Protein AF-A0A8J2XVP2-F1 (afdb_monomer)

pLDDT: mean 89.0, std 9.36, range [45.59, 96.81]

Sequence (146 aa):
MGDAGLLVTFLFILAAYCTGFILCIFGNYLLNLKEWLWPVPKPKNSSAGNSQKYIVVREKSKENFRYVEQWNVLKNFSSSLALALICIDVQCLVSIKSFTIFHFIGGIALSMVVLFKASTYHRWAIIDLDNAYTNYTKSEENETGG

Radius of gyration: 20.83 Å; Cα contacts (8 Å, |Δi|>4): 113; chains: 1; bounding box: 50×19×72 Å

Secondary structure (DSSP, 8-state):
--HHHHHHHHHHHHHHHHHHHHHHHHHHHHHHHHHHHSPPPPP----S-HHHHHHHHHHH-HHHHHHHHHHHHHHHHHHHHHHHHHHHHHHHHHH-TT--HHHHHHHHHHHHHHHHHHHHHHHHHHHHHHHHHHHHHHHHHHHH--

Nearest PDB structures (foldseek):
  7o40-assembly1_F  TM=5.677E-01  e=5.000E+00  Synechocystis sp. PCC 6803 substr. Kazusa
  6zvt-assembly1_A  TM=4.404E-01  e=5.570E+00  Nostoc punctiforme
  6zw5-assembly1_A  TM=4.002E-01  e=5.570E+00  No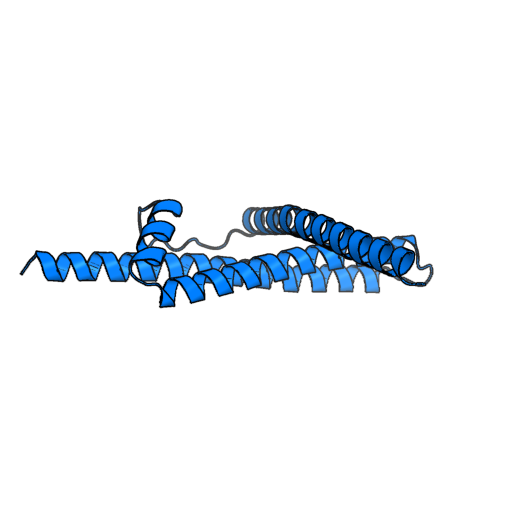stoc punctiforme
  7ajf-assembly1_a  TM=3.703E-01  e=4.489E+00  Bos taurus
  8akz-assembly1_0  TM=3.839E-01  e=7.698E+00  Synechocystis sp. PCC 6803

Solvent-accessible surface area (backbone atoms only — not comparable to full-atom values): 7735 Å² total; per-residue (Å²): 129,68,67,69,53,52,51,52,52,51,52,50,54,52,52,52,50,54,50,51,52,52,34,40,56,54,11,49,51,52,47,51,51,48,42,69,77,56,68,69,90,74,86,89,81,70,93,69,55,70,70,58,38,51,55,52,24,50,75,75,35,52,69,61,36,49,54,29,50,51,24,49,50,50,18,47,51,28,17,21,49,20,45,50,42,46,53,49,38,53,50,39,59,76,70,35,91,83,53,46,72,69,55,46,53,50,39,52,52,51,22,48,53,35,36,53,50,14,53,52,28,46,48,50,23,52,49,51,41,48,49,51,34,53,54,50,55,55,50,51,54,60,70,75,73,112

Organism: NCBI:txid1792502

Structure (mmCIF, N/CA/C/O backbone):
data_AF-A0A8J2XVP2-F1
#
_entry.id   AF-A0A8J2XVP2-F1
#
loop_
_atom_site.group_PDB
_atom_site.id
_atom_site.type_symbol
_atom_site.label_atom_id
_atom_site.label_alt_id
_atom_site.label_comp_id
_atom_site.label_asym_id
_atom_site.label_entity_id
_atom_site.label_seq_id
_atom_site.pdbx_PDB_ins_code
_atom_site.Cartn_x
_atom_site.Cartn_y
_atom_site.Cartn_z
_atom_site.occupancy
_atom_site.B_iso_or_equiv
_atom_site.auth_seq_id
_atom_site.auth_comp_id
_atom_site.auth_asym_id
_atom_site.auth_atom_id
_atom_site.pdbx_PDB_model_num
ATOM 1 N N . MET A 1 1 ? -16.793 3.183 -37.682 1.00 55.03 1 MET A N 1
ATOM 2 C CA . MET A 1 1 ? -15.922 3.622 -36.564 1.00 55.03 1 MET A CA 1
ATOM 3 C C . MET A 1 1 ? -16.544 3.413 -35.168 1.00 55.03 1 MET A C 1
ATOM 5 O O . MET A 1 1 ? -15.895 3.791 -34.206 1.00 55.03 1 MET A O 1
ATOM 9 N N . GLY A 1 2 ? -17.727 2.786 -35.015 1.00 61.09 2 GLY A N 1
ATOM 10 C CA . GLY A 1 2 ? -18.386 2.602 -33.703 1.00 61.09 2 GLY A CA 1
ATOM 11 C C . GLY A 1 2 ? -17.935 1.373 -32.896 1.00 61.09 2 GLY A C 1
ATOM 12 O O . GLY A 1 2 ? -17.631 1.501 -31.716 1.00 61.09 2 GLY A O 1
ATOM 13 N N . ASP A 1 3 ? -17.800 0.205 -33.532 1.00 71.62 3 ASP A N 1
ATOM 14 C CA . ASP A 1 3 ? -17.641 -1.059 -32.783 1.00 71.62 3 ASP A CA 1
ATOM 15 C C . ASP A 1 3 ? -16.193 -1.353 -32.366 1.00 71.62 3 ASP A C 1
ATOM 17 O O . ASP A 1 3 ? -15.932 -1.834 -31.264 1.00 71.62 3 ASP A O 1
ATOM 21 N N . ALA A 1 4 ? -15.224 -0.997 -33.216 1.00 77.69 4 ALA A N 1
ATOM 22 C CA . ALA A 1 4 ? -13.804 -1.176 -32.911 1.00 77.69 4 ALA A CA 1
ATOM 23 C C . ALA A 1 4 ? -13.334 -0.263 -31.763 1.00 77.69 4 ALA A C 1
ATOM 25 O O . ALA A 1 4 ? -12.514 -0.674 -30.947 1.00 77.69 4 ALA A O 1
ATOM 26 N N . GLY A 1 5 ? -13.876 0.958 -31.668 1.00 84.25 5 GLY A N 1
ATOM 27 C CA . GLY A 1 5 ? -13.561 1.885 -30.577 1.00 84.25 5 GLY A CA 1
ATOM 28 C C . GLY A 1 5 ? -14.073 1.377 -29.229 1.00 84.25 5 GLY A C 1
ATOM 29 O O . GLY A 1 5 ? -13.328 1.373 -28.252 1.00 84.25 5 GLY A O 1
ATOM 30 N N . LEU A 1 6 ? -15.308 0.867 -29.199 1.00 89.81 6 LEU A N 1
ATOM 31 C CA . LEU A 1 6 ? -15.918 0.313 -27.990 1.00 89.81 6 LEU A CA 1
ATOM 32 C C . LEU A 1 6 ? -15.169 -0.930 -27.483 1.00 89.81 6 LEU A C 1
ATOM 34 O O . LEU A 1 6 ? -14.914 -1.046 -26.283 1.00 89.81 6 LEU A O 1
ATOM 38 N N . LEU A 1 7 ? -14.755 -1.820 -28.392 1.00 92.88 7 LEU A N 1
ATOM 39 C CA . LEU A 1 7 ? -13.950 -2.993 -28.045 1.00 92.88 7 LEU A CA 1
ATOM 40 C C . LEU A 1 7 ? -12.602 -2.595 -27.425 1.00 92.88 7 LEU A C 1
ATOM 42 O O . LEU A 1 7 ? -12.215 -3.149 -26.399 1.00 92.88 7 LEU A O 1
ATOM 46 N N . VAL A 1 8 ? -11.903 -1.615 -28.007 1.00 94.19 8 VAL A N 1
ATOM 47 C CA . VAL A 1 8 ? -10.616 -1.134 -27.478 1.00 94.19 8 VAL A CA 1
ATOM 48 C C . VAL A 1 8 ? -10.784 -0.511 -26.091 1.00 94.19 8 VAL A C 1
ATOM 50 O O . VAL A 1 8 ? -10.006 -0.824 -25.191 1.00 94.19 8 VAL A O 1
ATOM 53 N N . THR A 1 9 ? -11.814 0.315 -25.877 1.00 93.62 9 THR A N 1
ATOM 54 C CA . THR A 1 9 ? -12.105 0.886 -24.553 1.00 93.62 9 THR A CA 1
ATOM 55 C C . THR A 1 9 ? -12.399 -0.202 -23.524 1.00 93.62 9 THR A C 1
ATOM 57 O O . THR A 1 9 ? -11.870 -0.152 -22.414 1.00 93.62 9 THR A O 1
ATOM 60 N N . PHE A 1 10 ? -13.193 -1.210 -23.887 1.00 95.06 10 PHE A N 1
ATOM 61 C CA . PHE A 1 10 ? -13.499 -2.324 -22.994 1.00 95.06 10 PHE A CA 1
ATOM 62 C C . PHE A 1 10 ? -12.243 -3.124 -22.620 1.00 95.06 10 PHE A C 1
ATOM 64 O O . PHE A 1 10 ? -12.005 -3.377 -21.438 1.00 95.06 10 PHE A O 1
ATOM 71 N N . LEU A 1 11 ? -11.403 -3.464 -23.604 1.00 95.38 11 LEU A N 1
ATOM 72 C CA . LEU A 1 11 ? -10.138 -4.163 -23.368 1.00 95.38 11 LEU A CA 1
ATOM 73 C C . LEU A 1 11 ? -9.187 -3.343 -22.490 1.00 95.38 11 LEU A C 1
ATOM 75 O O . LEU A 1 11 ? -8.541 -3.901 -21.605 1.00 95.38 11 LEU A O 1
ATOM 79 N N . PHE A 1 12 ? -9.137 -2.024 -22.686 1.00 94.75 12 PHE A N 1
ATOM 80 C CA . PHE A 1 12 ? -8.348 -1.129 -21.847 1.00 94.75 12 PHE A CA 1
ATOM 81 C C . PHE A 1 12 ? -8.841 -1.119 -20.393 1.00 94.75 12 PHE A C 1
ATOM 83 O O . PHE A 1 12 ? -8.032 -1.262 -19.478 1.00 94.75 12 PHE A O 1
ATOM 90 N N . ILE A 1 13 ? -10.156 -1.006 -20.168 1.00 95.25 13 ILE A N 1
ATOM 91 C CA . ILE A 1 13 ? -10.747 -1.047 -18.820 1.00 95.25 13 ILE A CA 1
ATOM 92 C C . ILE A 1 13 ? -10.444 -2.387 -18.143 1.00 95.25 13 ILE A C 1
ATOM 94 O O . ILE A 1 13 ? -10.031 -2.406 -16.983 1.00 95.25 13 ILE A O 1
ATOM 98 N N . LEU A 1 14 ? -10.603 -3.499 -18.867 1.00 95.81 14 LEU A N 1
ATOM 99 C CA . LEU A 1 14 ? -10.315 -4.834 -18.348 1.00 95.81 14 LEU A CA 1
ATOM 100 C C . LEU A 1 14 ? -8.836 -4.976 -17.966 1.00 95.81 14 LEU A C 1
ATOM 102 O O . LEU A 1 14 ? -8.523 -5.412 -16.858 1.00 95.81 14 LEU A O 1
ATOM 106 N N . ALA A 1 15 ? -7.926 -4.552 -18.845 1.00 94.88 15 ALA A N 1
ATOM 107 C CA . ALA A 1 15 ? -6.492 -4.584 -18.582 1.00 94.88 15 ALA A CA 1
ATOM 108 C C . ALA A 1 15 ? -6.110 -3.704 -17.380 1.00 94.88 15 ALA A C 1
ATOM 110 O O . ALA A 1 15 ? -5.345 -4.143 -16.517 1.00 94.88 15 ALA A O 1
ATOM 111 N N . ALA A 1 16 ? -6.671 -2.495 -17.279 1.00 93.19 16 ALA A N 1
ATOM 112 C CA . ALA A 1 16 ? -6.444 -1.593 -16.153 1.00 93.19 16 ALA A CA 1
ATOM 113 C C . ALA A 1 16 ? -6.958 -2.190 -14.833 1.00 93.19 16 ALA A C 1
ATOM 115 O O . ALA A 1 16 ? -6.262 -2.123 -13.820 1.00 93.19 16 ALA A O 1
ATOM 116 N N . TYR A 1 17 ? -8.129 -2.833 -14.851 1.00 93.25 17 TYR A N 1
ATOM 117 C CA . TYR A 1 17 ? -8.692 -3.509 -13.684 1.00 93.25 17 TYR A CA 1
ATOM 118 C C . TYR A 1 17 ? -7.811 -4.676 -13.219 1.00 93.25 17 TYR A C 1
ATOM 120 O O . TYR A 1 17 ? -7.432 -4.732 -12.048 1.00 93.25 17 TYR A O 1
ATOM 128 N N . CYS A 1 18 ? -7.419 -5.571 -14.133 1.00 95.75 18 CYS A N 1
ATOM 129 C CA . CYS A 1 18 ? -6.529 -6.690 -13.820 1.00 95.75 18 CYS A CA 1
ATOM 130 C C . CYS A 1 18 ? -5.175 -6.203 -13.287 1.00 95.75 18 CYS A C 1
ATOM 132 O O . CYS A 1 18 ? -4.681 -6.722 -12.287 1.00 95.75 18 CYS A O 1
ATOM 134 N N . THR A 1 19 ? -4.605 -5.170 -13.911 1.00 93.12 19 THR A N 1
ATOM 135 C CA . THR A 1 19 ? -3.336 -4.574 -13.473 1.00 93.12 19 THR A CA 1
ATOM 136 C C . THR A 1 19 ? -3.467 -3.973 -12.075 1.00 93.12 19 THR A C 1
ATOM 138 O O . THR A 1 19 ? -2.639 -4.251 -11.211 1.00 93.12 19 THR A O 1
ATOM 141 N N . GLY A 1 20 ? -4.532 -3.210 -11.813 1.00 91.88 20 GLY A N 1
ATOM 142 C CA . GLY A 1 20 ? -4.801 -2.640 -10.493 1.00 91.88 20 GLY A CA 1
ATOM 143 C C . GLY A 1 20 ? -4.989 -3.707 -9.412 1.00 91.88 20 GLY A C 1
ATOM 144 O O . GLY A 1 20 ? -4.463 -3.566 -8.310 1.00 91.88 20 GLY A O 1
ATOM 145 N N . PHE A 1 21 ? -5.674 -4.807 -9.732 1.00 93.25 21 PHE A N 1
ATOM 146 C CA . PHE A 1 21 ? -5.851 -5.934 -8.815 1.00 93.25 21 PHE A CA 1
ATOM 147 C C . PHE A 1 21 ? -4.515 -6.600 -8.454 1.00 93.25 21 PHE A C 1
ATOM 149 O O . PHE A 1 21 ? -4.222 -6.807 -7.275 1.00 93.25 21 PHE A O 1
ATOM 156 N N . ILE A 1 22 ? -3.675 -6.866 -9.458 1.00 94.94 22 ILE A N 1
ATOM 157 C CA . ILE A 1 22 ? -2.328 -7.420 -9.274 1.00 94.94 22 ILE A CA 1
ATOM 158 C C . ILE A 1 22 ? -1.480 -6.476 -8.412 1.00 94.94 22 ILE A C 1
ATOM 160 O O . ILE A 1 22 ? -0.898 -6.909 -7.415 1.00 94.94 22 ILE A O 1
ATOM 164 N N . LEU A 1 23 ? -1.462 -5.181 -8.744 1.00 94.00 23 LEU A N 1
ATOM 165 C CA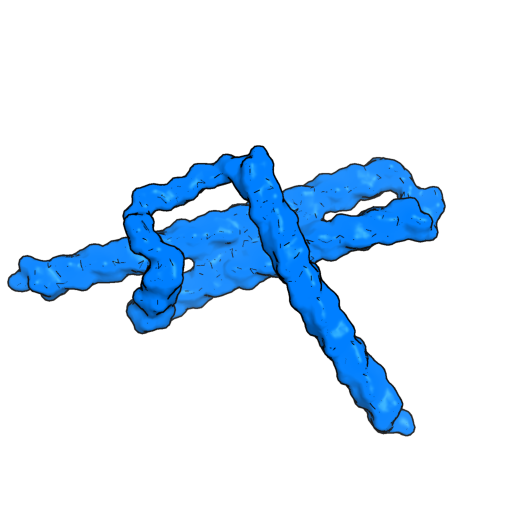 . LEU A 1 23 ? -0.727 -4.172 -7.978 1.00 94.00 23 LEU A CA 1
ATOM 166 C C . LEU A 1 23 ? -1.199 -4.097 -6.523 1.00 94.00 23 LEU A C 1
ATOM 168 O O . LEU A 1 23 ? -0.373 -3.962 -5.626 1.00 94.00 23 LEU A O 1
ATOM 172 N N . CYS A 1 24 ? -2.501 -4.239 -6.274 1.00 94.12 24 CYS A N 1
ATOM 173 C CA . CYS A 1 24 ? -3.052 -4.241 -4.924 1.00 94.12 24 CYS A CA 1
ATOM 174 C C . CYS A 1 24 ? -2.570 -5.449 -4.105 1.00 94.12 24 CYS A C 1
ATOM 176 O O . CYS A 1 24 ? -2.161 -5.289 -2.952 1.00 94.12 24 CYS A O 1
ATOM 178 N N . ILE A 1 25 ? -2.563 -6.653 -4.690 1.00 94.81 25 ILE A N 1
ATOM 179 C CA . ILE A 1 25 ? -2.069 -7.866 -4.018 1.00 94.81 25 ILE A CA 1
ATOM 180 C C . ILE A 1 25 ? -0.585 -7.717 -3.675 1.00 94.81 25 ILE A C 1
ATOM 182 O O . ILE A 1 25 ? -0.199 -7.823 -2.508 1.00 94.81 25 ILE A O 1
ATOM 186 N N . PHE A 1 26 ? 0.252 -7.435 -4.674 1.00 96.38 26 PHE A N 1
ATOM 187 C CA . PHE A 1 26 ? 1.698 -7.332 -4.480 1.00 96.38 26 PHE A CA 1
ATOM 188 C C . PHE A 1 26 ? 2.090 -6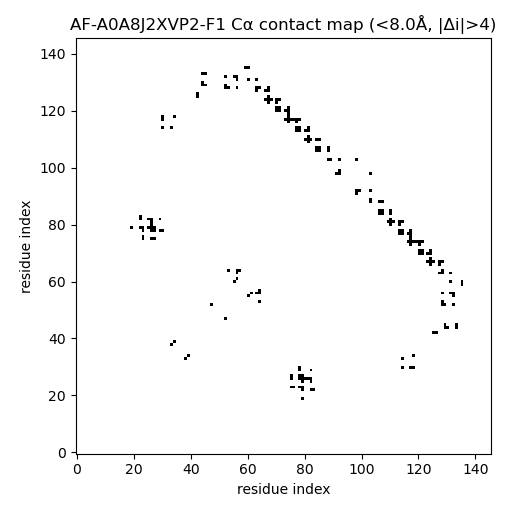.118 -3.628 1.00 96.38 26 PHE A C 1
ATOM 190 O O . PHE A 1 26 ? 3.019 -6.209 -2.828 1.00 96.38 26 PHE A O 1
ATOM 197 N N . GLY A 1 27 ? 1.352 -5.010 -3.722 1.00 95.06 27 GLY A N 1
ATOM 198 C CA . GLY A 1 27 ? 1.533 -3.840 -2.867 1.00 95.06 27 GLY A CA 1
ATOM 199 C C . GLY A 1 27 ? 1.279 -4.168 -1.394 1.00 95.06 27 GLY A C 1
ATOM 200 O O . GLY A 1 27 ? 2.066 -3.781 -0.530 1.00 95.06 27 GLY A O 1
ATOM 201 N N . ASN A 1 28 ? 0.237 -4.948 -1.091 1.00 93.69 28 ASN A N 1
ATOM 202 C CA . ASN A 1 28 ? -0.008 -5.425 0.272 1.00 93.69 28 ASN A CA 1
ATOM 203 C C . ASN A 1 28 ? 1.073 -6.411 0.750 1.00 93.69 28 ASN A C 1
ATOM 205 O O . ASN A 1 28 ? 1.481 -6.335 1.907 1.00 93.69 28 ASN A O 1
ATOM 209 N N . TYR A 1 29 ? 1.590 -7.289 -0.118 1.00 95.62 29 TYR A N 1
ATOM 210 C CA . TYR A 1 29 ? 2.748 -8.126 0.228 1.00 95.62 29 TYR A CA 1
ATOM 211 C C . TYR A 1 29 ? 3.986 -7.289 0.558 1.00 95.62 29 TYR A C 1
ATOM 213 O O . TYR A 1 29 ? 4.654 -7.559 1.555 1.00 95.62 29 TYR A O 1
ATOM 221 N N . LEU A 1 30 ? 4.265 -6.251 -0.233 1.00 94.19 30 LEU A N 1
ATOM 222 C CA . LEU A 1 30 ? 5.375 -5.332 0.007 1.00 94.19 30 LEU A CA 1
ATOM 223 C C . LEU A 1 30 ? 5.206 -4.576 1.335 1.00 94.19 30 LEU A C 1
ATOM 225 O O . LEU A 1 30 ? 6.165 -4.424 2.091 1.00 94.19 30 LEU A O 1
ATOM 229 N N . LEU A 1 31 ? 3.981 -4.153 1.654 1.00 94.25 31 LEU A N 1
ATOM 230 C CA . LEU A 1 31 ? 3.661 -3.539 2.941 1.00 94.25 31 LEU A CA 1
ATOM 231 C C . LEU A 1 31 ? 3.889 -4.514 4.105 1.00 94.25 31 LEU A C 1
ATOM 233 O O . LEU A 1 31 ? 4.551 -4.151 5.074 1.00 94.25 31 LEU A O 1
ATOM 237 N N . ASN A 1 32 ? 3.415 -5.756 3.988 1.00 92.50 32 ASN A N 1
ATOM 238 C CA . ASN A 1 32 ? 3.636 -6.794 4.998 1.00 92.50 32 ASN A CA 1
ATOM 239 C C . ASN A 1 32 ? 5.130 -7.085 5.191 1.00 92.50 32 ASN A C 1
ATOM 241 O O . ASN A 1 32 ? 5.586 -7.226 6.323 1.00 92.50 32 ASN A O 1
ATOM 245 N N . LEU A 1 33 ? 5.906 -7.125 4.103 1.00 93.06 33 LEU A N 1
ATOM 246 C CA . LEU A 1 33 ? 7.358 -7.282 4.164 1.00 93.06 33 LEU A CA 1
ATOM 247 C C . LEU A 1 33 ? 8.007 -6.114 4.916 1.00 93.06 33 LEU A C 1
ATOM 249 O O . LEU A 1 33 ?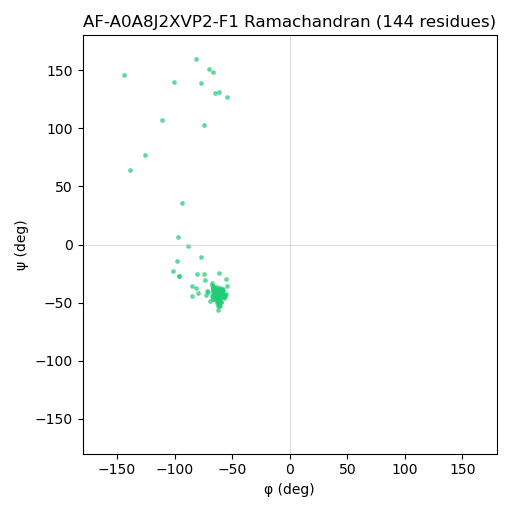 8.839 -6.333 5.795 1.00 93.06 33 LEU A O 1
ATOM 253 N N . LYS A 1 34 ? 7.589 -4.876 4.628 1.00 92.75 34 LYS A N 1
ATOM 254 C CA . LYS A 1 34 ? 8.047 -3.690 5.362 1.00 92.75 34 LYS A CA 1
ATOM 255 C C . LYS A 1 34 ? 7.698 -3.771 6.847 1.00 92.75 34 LYS A C 1
ATOM 257 O O . LYS A 1 34 ? 8.506 -3.365 7.674 1.00 92.75 34 LYS A O 1
ATOM 262 N N . GLU A 1 35 ? 6.511 -4.250 7.205 1.00 89.25 35 GLU A N 1
ATOM 263 C CA . GLU A 1 35 ? 6.092 -4.373 8.608 1.00 89.25 35 GLU A CA 1
ATOM 264 C C . GLU A 1 35 ? 6.768 -5.536 9.332 1.00 89.25 35 GLU A C 1
ATOM 266 O O . GLU A 1 35 ? 6.945 -5.474 10.545 1.00 89.25 35 GLU A O 1
ATOM 271 N N . TRP A 1 36 ? 7.201 -6.558 8.600 1.00 89.38 36 TRP A N 1
ATOM 272 C CA . TRP A 1 36 ? 8.046 -7.618 9.135 1.00 89.38 36 TRP A CA 1
ATOM 273 C C . TRP A 1 36 ? 9.482 -7.136 9.389 1.00 89.38 36 TRP A C 1
ATOM 275 O O . TRP A 1 36 ? 10.036 -7.412 10.450 1.00 89.38 36 TRP A O 1
ATOM 285 N N . LEU A 1 37 ? 10.063 -6.370 8.457 1.00 90.25 37 LEU A N 1
ATOM 286 C CA . LEU A 1 37 ? 11.415 -5.808 8.584 1.00 90.25 37 LEU A CA 1
ATOM 287 C C . LEU A 1 37 ? 11.493 -4.668 9.607 1.00 90.25 37 LEU A C 1
ATOM 289 O O . LEU A 1 37 ? 12.467 -4.558 10.348 1.00 90.25 37 LEU A O 1
ATOM 293 N N . TRP A 1 38 ? 10.475 -3.808 9.637 1.00 87.44 38 TRP A N 1
ATOM 294 C CA . TRP A 1 38 ? 10.371 -2.674 10.551 1.00 87.44 38 TRP A CA 1
ATOM 295 C C . TRP A 1 38 ? 9.041 -2.733 11.310 1.00 87.44 38 TRP A C 1
ATOM 297 O O . TRP A 1 38 ? 8.091 -2.002 10.973 1.00 87.44 38 TRP A O 1
ATOM 307 N N . PRO A 1 39 ? 8.950 -3.618 12.322 1.00 82.38 39 PRO A N 1
ATOM 308 C CA . PRO A 1 39 ? 7.736 -3.794 13.093 1.00 82.38 39 PRO A CA 1
ATOM 309 C C . PRO A 1 39 ? 7.413 -2.521 13.862 1.00 82.38 39 PRO A C 1
ATOM 311 O O . PRO A 1 39 ? 8.242 -1.943 14.563 1.00 82.38 39 PRO A O 1
ATOM 314 N N . VAL A 1 40 ? 6.167 -2.082 13.730 1.00 72.94 40 VAL A N 1
ATOM 315 C CA . VAL A 1 40 ? 5.627 -0.956 14.487 1.00 72.94 40 VAL A CA 1
ATOM 316 C C . VAL A 1 40 ? 4.800 -1.525 15.645 1.00 72.94 40 VAL A C 1
ATOM 318 O O . VAL A 1 40 ? 4.083 -2.510 15.440 1.00 72.94 40 VAL A O 1
ATOM 321 N N . PRO A 1 41 ? 4.869 -0.947 16.859 1.00 67.94 41 PRO A N 1
ATOM 322 C CA . PRO A 1 41 ? 4.086 -1.422 17.994 1.00 67.94 41 PRO A CA 1
ATOM 323 C C . PRO A 1 41 ? 2.589 -1.487 17.663 1.00 67.94 41 PRO A C 1
ATOM 325 O O . PRO A 1 41 ? 1.998 -0.496 17.225 1.00 67.94 41 PRO A O 1
ATOM 328 N N . LYS A 1 42 ? 1.973 -2.653 17.885 1.00 66.75 42 LYS A N 1
ATOM 329 C CA . LYS A 1 42 ? 0.525 -2.839 17.721 1.00 66.75 42 LYS A CA 1
ATOM 330 C C . LYS A 1 42 ? -0.219 -2.227 18.918 1.00 66.75 42 LYS A C 1
ATOM 332 O O . LYS A 1 42 ? 0.239 -2.405 20.050 1.00 66.75 42 LYS A O 1
ATOM 337 N N . PRO A 1 43 ? -1.350 -1.531 18.708 1.00 64.44 43 PRO A N 1
ATOM 338 C CA . PRO A 1 43 ? -2.182 -1.061 19.814 1.00 64.44 43 PRO A CA 1
ATOM 339 C C . PRO A 1 43 ? -2.710 -2.261 20.622 1.00 64.44 43 PRO A C 1
ATOM 341 O O . PRO A 1 43 ? -3.198 -3.234 20.051 1.00 64.44 43 PRO A O 1
ATOM 344 N N . LYS A 1 44 ? -2.577 -2.203 21.952 1.00 62.16 44 LYS A N 1
ATOM 345 C CA . LYS A 1 44 ? -2.935 -3.271 22.910 1.00 62.16 44 LYS A CA 1
ATOM 346 C C . LYS A 1 44 ? -4.358 -3.110 23.476 1.00 62.16 44 LYS A C 1
ATOM 348 O O . LYS A 1 44 ? -4.579 -3.367 24.653 1.00 62.16 44 LYS A O 1
ATOM 353 N N . ASN A 1 45 ? -5.312 -2.635 22.683 1.00 64.00 45 ASN A N 1
ATOM 354 C CA . ASN A 1 45 ? -6.526 -2.061 23.268 1.00 64.00 45 ASN A CA 1
ATOM 355 C C . ASN A 1 45 ? -7.726 -3.027 23.359 1.00 64.00 45 ASN A C 1
ATOM 357 O O . ASN A 1 45 ? -8.481 -2.912 24.320 1.00 64.00 45 ASN A O 1
ATOM 361 N N . SER A 1 46 ? -7.864 -4.050 22.499 1.00 65.31 46 SER A N 1
ATOM 362 C CA . SER A 1 46 ? -8.905 -5.079 22.695 1.00 65.31 46 SER A CA 1
ATOM 363 C C . SER A 1 46 ? -8.492 -6.501 22.286 1.00 65.31 46 SER A C 1
ATOM 365 O O . SER A 1 46 ? -7.744 -6.706 21.325 1.00 65.31 46 SER A O 1
ATOM 367 N N . SER A 1 47 ? -9.000 -7.497 23.025 1.00 75.56 47 SER A N 1
ATOM 368 C CA . SER A 1 47 ? -8.771 -8.938 22.807 1.00 75.56 47 SER A CA 1
ATOM 369 C C . SER A 1 47 ? -9.589 -9.530 21.652 1.00 75.56 47 SER A C 1
ATOM 371 O O . SER A 1 47 ? -9.334 -10.662 21.243 1.00 75.56 47 SER A O 1
ATOM 373 N N . ALA A 1 48 ? -10.559 -8.782 21.117 1.00 79.56 48 ALA A N 1
ATOM 374 C CA . ALA A 1 48 ? -11.410 -9.237 20.025 1.00 79.56 48 ALA A CA 1
ATOM 375 C C . ALA A 1 48 ? -10.614 -9.415 18.721 1.00 79.56 48 ALA A C 1
ATOM 377 O O . ALA A 1 48 ? -9.664 -8.680 18.431 1.00 79.56 48 ALA A O 1
ATOM 378 N N . GLY A 1 49 ? -11.028 -10.375 17.893 1.00 82.56 49 GLY A N 1
ATOM 379 C CA . GLY A 1 49 ? -10.476 -10.545 16.549 1.00 82.56 49 GLY A CA 1
ATOM 380 C C . GLY A 1 49 ? -10.900 -9.407 15.615 1.00 82.56 49 GLY A C 1
ATOM 381 O O . GLY A 1 49 ? -11.986 -8.846 15.763 1.00 82.56 49 GLY A O 1
ATOM 382 N N . ASN A 1 50 ? -10.078 -9.084 14.610 1.00 83.56 50 ASN A N 1
ATOM 383 C CA . ASN A 1 50 ? -10.381 -7.997 13.667 1.00 83.56 50 ASN A CA 1
ATOM 384 C C . ASN A 1 50 ? -11.744 -8.177 12.979 1.00 83.56 50 ASN A C 1
ATOM 386 O O . ASN A 1 50 ? -12.497 -7.213 12.892 1.00 83.56 50 ASN A O 1
ATOM 390 N N . SER A 1 51 ? -12.102 -9.393 12.549 1.00 87.00 51 SER A N 1
ATOM 391 C CA . SER A 1 51 ? -13.393 -9.660 11.895 1.00 87.00 51 SER A CA 1
ATOM 392 C C . SER A 1 51 ? -14.590 -9.284 12.770 1.00 87.00 51 SER A C 1
ATOM 394 O O . SER A 1 51 ? -15.547 -8.694 12.279 1.00 87.00 51 SER A O 1
ATOM 396 N N . GLN A 1 52 ? -14.517 -9.565 14.074 1.00 88.50 52 GLN A N 1
ATOM 397 C CA . GLN A 1 52 ? -15.573 -9.208 15.019 1.00 88.50 52 GLN A CA 1
ATOM 398 C C . GLN A 1 52 ? -15.680 -7.689 15.179 1.00 88.50 52 GLN A C 1
ATOM 400 O O . GLN A 1 52 ? -16.782 -7.149 15.111 1.00 88.50 52 GLN A O 1
ATOM 405 N N . LYS A 1 53 ? -14.542 -6.991 15.307 1.00 89.19 53 LYS A N 1
ATOM 406 C CA . LYS A 1 53 ? -14.518 -5.519 15.367 1.00 89.19 53 LYS A CA 1
ATOM 407 C C . LYS A 1 53 ? -15.168 -4.909 14.130 1.00 89.19 53 LYS A C 1
ATOM 409 O O . LYS A 1 53 ? -15.990 -4.009 14.254 1.00 89.19 53 LYS A O 1
ATOM 414 N N . TYR A 1 54 ? -14.843 -5.434 12.949 1.00 88.94 54 TYR A N 1
ATOM 415 C CA . TYR A 1 54 ? -15.412 -4.977 11.683 1.00 88.94 54 TYR A CA 1
ATOM 416 C C . TYR A 1 54 ? -16.933 -5.135 11.625 1.00 88.94 54 TYR A C 1
ATOM 418 O O . TYR A 1 54 ? -17.611 -4.199 11.211 1.00 88.94 54 TYR A O 1
ATOM 426 N N . ILE A 1 55 ? -17.474 -6.277 12.058 1.00 91.12 55 ILE A N 1
ATOM 427 C CA . ILE A 1 55 ? -18.926 -6.513 12.079 1.00 91.12 55 ILE A CA 1
ATOM 428 C C . ILE A 1 55 ? -19.614 -5.511 13.016 1.00 91.12 55 ILE A C 1
ATOM 430 O O . ILE A 1 55 ? -20.507 -4.782 12.586 1.00 91.12 55 ILE A O 1
ATOM 434 N N . VAL A 1 56 ? -19.141 -5.412 14.262 1.00 89.50 56 VAL A N 1
ATOM 435 C CA . VAL A 1 56 ? -19.749 -4.546 15.284 1.00 89.50 56 VAL A CA 1
ATOM 436 C C . VAL A 1 56 ? -19.684 -3.074 14.876 1.00 89.50 56 VAL A C 1
ATOM 438 O O . VAL A 1 56 ? -20.703 -2.387 14.874 1.00 89.50 56 VAL A O 1
ATOM 441 N N . VAL A 1 57 ? -18.514 -2.582 14.461 1.00 90.06 57 VAL A N 1
ATOM 442 C CA . VAL A 1 57 ? -18.339 -1.171 14.083 1.00 90.06 57 VAL A CA 1
ATOM 443 C C . VAL A 1 57 ? -19.147 -0.831 12.826 1.00 90.06 57 VAL A C 1
ATOM 445 O O . VAL A 1 57 ? -19.747 0.241 12.767 1.00 90.06 57 VAL A O 1
ATOM 448 N N . ARG A 1 58 ? -19.252 -1.746 11.853 1.00 91.19 58 ARG A N 1
ATOM 449 C CA . ARG A 1 58 ? -20.064 -1.541 10.642 1.00 91.19 58 ARG A CA 1
ATOM 450 C C . ARG A 1 58 ? -21.550 -1.383 10.951 1.00 91.19 58 ARG A C 1
ATOM 452 O O . ARG A 1 58 ? -22.214 -0.550 10.332 1.00 91.19 58 ARG A O 1
ATOM 459 N N . GLU A 1 59 ? -22.080 -2.188 11.863 1.00 91.25 59 GLU A N 1
ATOM 460 C CA . GLU A 1 59 ? -23.504 -2.163 12.200 1.00 91.25 59 GLU A CA 1
ATOM 461 C C . GLU A 1 59 ? -23.849 -1.014 13.146 1.00 91.25 59 GLU A C 1
ATOM 463 O O . GLU A 1 59 ? -24.854 -0.326 12.948 1.00 91.25 59 GLU A O 1
ATOM 468 N N . LYS A 1 60 ? -22.996 -0.786 14.147 1.00 87.50 60 LYS A N 1
ATOM 469 C CA . LYS A 1 60 ? -23.301 0.060 15.303 1.00 87.50 60 LYS A CA 1
ATOM 470 C C . LYS A 1 60 ? -22.692 1.456 15.231 1.00 87.50 60 LYS A C 1
ATOM 472 O O . LYS A 1 60 ? -23.206 2.378 15.850 1.00 87.50 60 LYS A O 1
ATOM 477 N N . SER A 1 61 ? -21.628 1.645 14.450 1.00 87.06 61 SER A N 1
ATOM 478 C CA . SER A 1 61 ? -20.916 2.921 14.343 1.00 87.06 61 SER A CA 1
ATOM 479 C C . SER A 1 61 ? -20.521 3.226 12.895 1.00 87.06 61 SER A C 1
ATOM 481 O O . SER A 1 61 ? -19.347 3.313 12.531 1.00 87.06 61 SER A O 1
ATOM 483 N N . LYS A 1 62 ? -21.541 3.395 12.042 1.00 89.88 62 LYS A N 1
ATOM 484 C CA . LYS A 1 62 ? -21.394 3.569 10.585 1.00 89.88 62 LYS A CA 1
ATOM 485 C C . LYS A 1 62 ? -20.454 4.709 10.192 1.00 89.88 62 LYS A C 1
ATOM 487 O O . LYS A 1 62 ? -19.755 4.594 9.192 1.00 89.88 62 LYS A O 1
ATOM 492 N N . GLU A 1 63 ? -20.443 5.808 10.942 1.00 88.75 63 GLU A N 1
ATOM 493 C CA . GLU A 1 63 ? -19.563 6.942 10.653 1.00 88.75 63 GLU A CA 1
ATOM 494 C C . GLU A 1 63 ? -18.090 6.594 10.908 1.00 88.75 63 GLU A C 1
ATOM 496 O O . GLU A 1 63 ? -17.263 6.753 10.013 1.00 88.75 63 GLU A O 1
ATOM 501 N N . ASN A 1 64 ? -17.778 6.002 12.064 1.00 88.38 64 ASN A N 1
ATOM 502 C CA . ASN A 1 64 ? -16.430 5.517 12.369 1.00 88.38 64 ASN A CA 1
ATOM 503 C C . ASN A 1 64 ? -15.980 4.434 11.381 1.00 88.38 64 ASN A C 1
ATOM 505 O O . ASN A 1 64 ? -14.838 4.442 10.924 1.00 88.38 64 ASN A O 1
ATOM 509 N N . PHE A 1 65 ? -16.895 3.549 10.971 1.00 91.81 65 PHE A N 1
ATOM 510 C CA . PHE A 1 65 ? -16.618 2.563 9.931 1.00 91.81 65 PHE A CA 1
ATOM 511 C C . PHE A 1 65 ? -16.211 3.216 8.598 1.00 91.81 65 PHE A C 1
ATOM 513 O O . PHE A 1 65 ? -15.274 2.750 7.951 1.00 91.81 65 PHE A O 1
ATOM 520 N N . ARG A 1 66 ? -16.854 4.324 8.196 1.00 92.94 66 ARG A N 1
ATOM 521 C CA . ARG A 1 66 ? -16.474 5.062 6.977 1.00 92.94 66 ARG A CA 1
ATOM 522 C C . ARG A 1 66 ? -15.055 5.622 7.061 1.00 92.94 66 ARG A C 1
ATOM 524 O O . ARG A 1 66 ? -14.347 5.557 6.060 1.00 92.94 66 ARG A O 1
ATOM 531 N N . TYR A 1 67 ? -14.627 6.129 8.217 1.00 91.75 67 TYR A N 1
ATOM 532 C CA . TYR A 1 67 ? -13.248 6.598 8.402 1.00 91.75 67 TYR A CA 1
ATOM 533 C C . TYR A 1 67 ? -12.237 5.449 8.309 1.00 91.75 67 TYR A C 1
ATOM 535 O O . TYR A 1 67 ? -11.239 5.563 7.598 1.00 91.75 67 TYR A O 1
ATOM 543 N N . VAL A 1 68 ? -12.529 4.302 8.932 1.00 93.12 68 VAL A N 1
ATOM 544 C CA . VAL A 1 68 ? -11.693 3.092 8.817 1.00 93.12 68 VAL A CA 1
ATOM 545 C C . VAL A 1 68 ? -11.560 2.644 7.356 1.00 93.12 68 VAL A C 1
ATOM 547 O O . VAL A 1 68 ? -10.456 2.353 6.892 1.00 93.12 68 VAL A O 1
ATOM 550 N N . GLU A 1 69 ? -12.661 2.637 6.602 1.00 94.50 69 GLU A N 1
ATOM 551 C CA . GLU A 1 69 ? -12.654 2.317 5.170 1.00 94.50 69 GLU A CA 1
ATOM 552 C C . GLU A 1 69 ? -11.814 3.313 4.359 1.00 94.50 69 GLU A C 1
ATOM 554 O O . GLU A 1 69 ? -11.013 2.901 3.521 1.00 94.50 69 GLU A O 1
ATOM 559 N N . GLN A 1 70 ? -11.919 4.617 4.634 1.00 95.31 70 GLN A N 1
ATOM 560 C CA . GLN A 1 70 ? -11.088 5.633 3.978 1.00 95.31 70 GLN A CA 1
ATOM 561 C C . GLN A 1 70 ? -9.593 5.397 4.229 1.00 95.31 70 GLN A C 1
ATOM 563 O O . GLN A 1 70 ? -8.792 5.475 3.291 1.00 95.31 70 GLN A O 1
ATOM 568 N N . TRP A 1 71 ? -9.208 5.033 5.455 1.00 95.44 71 TRP A N 1
ATOM 569 C CA . TRP A 1 71 ? -7.828 4.657 5.760 1.00 95.44 71 TRP A CA 1
ATOM 570 C C . TRP A 1 71 ? -7.383 3.410 4.996 1.00 95.44 71 TRP A C 1
ATOM 572 O O . TRP A 1 71 ? -6.281 3.393 4.444 1.00 95.44 71 TRP A O 1
ATOM 582 N N . ASN A 1 72 ? -8.239 2.391 4.890 1.00 94.50 72 ASN A N 1
ATOM 583 C CA . ASN A 1 72 ? -7.952 1.192 4.101 1.00 94.50 72 ASN A CA 1
ATOM 584 C C . ASN A 1 72 ? -7.790 1.502 2.604 1.00 94.50 72 ASN A C 1
ATOM 586 O O . ASN A 1 72 ? -6.887 0.955 1.963 1.00 94.50 72 ASN A O 1
ATOM 590 N N . VAL A 1 73 ? -8.605 2.404 2.050 1.00 95.62 73 VAL A N 1
ATOM 591 C CA . VAL A 1 73 ? -8.466 2.876 0.665 1.00 95.62 73 VAL A CA 1
ATOM 592 C C . VAL A 1 73 ? -7.123 3.579 0.471 1.00 95.62 73 VAL A C 1
ATOM 594 O O . VAL A 1 73 ? -6.377 3.213 -0.436 1.00 95.62 73 VAL A O 1
ATOM 597 N N . LEU A 1 74 ? -6.758 4.519 1.349 1.00 96.31 74 LEU A N 1
ATOM 598 C CA . LEU A 1 74 ? -5.474 5.228 1.277 1.00 96.31 74 LEU A CA 1
ATOM 599 C C . LEU A 1 74 ? -4.272 4.292 1.451 1.00 96.31 74 LEU A C 1
ATOM 601 O O . LEU A 1 74 ? -3.256 4.457 0.768 1.00 96.31 74 LEU A O 1
ATOM 605 N N . LYS A 1 75 ? -4.394 3.277 2.313 1.00 95.50 75 LYS A N 1
ATOM 606 C CA . LYS A 1 75 ? -3.402 2.210 2.486 1.00 95.50 75 LYS A CA 1
ATOM 607 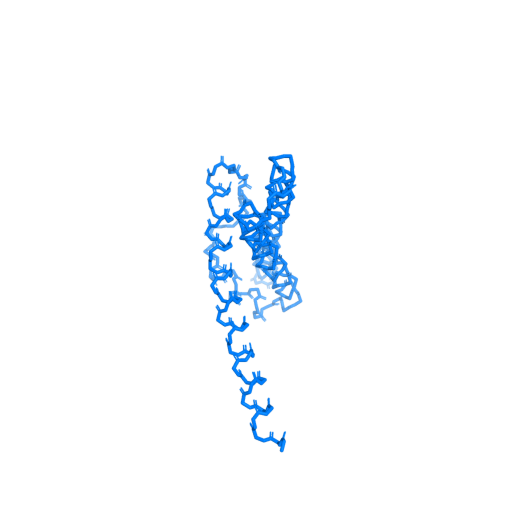C C . LYS A 1 75 ? -3.199 1.427 1.187 1.00 95.50 75 LYS A C 1
ATOM 609 O O . LYS A 1 75 ? -2.065 1.270 0.730 1.00 95.50 75 LYS A O 1
ATOM 614 N N . ASN A 1 76 ? -4.284 0.934 0.588 1.00 95.31 76 ASN A N 1
ATOM 615 C CA . ASN A 1 76 ? -4.232 0.146 -0.646 1.00 95.31 76 ASN A CA 1
ATOM 616 C C . ASN A 1 76 ? -3.721 0.985 -1.824 1.00 95.31 76 ASN A C 1
ATOM 618 O O . ASN A 1 76 ? -2.876 0.520 -2.586 1.00 95.31 76 ASN A O 1
ATOM 622 N N . PHE A 1 77 ? -4.169 2.236 -1.934 1.00 95.31 77 PHE A N 1
ATOM 623 C CA . PHE A 1 77 ? -3.697 3.166 -2.955 1.00 95.31 77 PHE A CA 1
ATOM 624 C C . PHE A 1 77 ? -2.195 3.428 -2.821 1.00 95.31 77 PHE A C 1
ATOM 626 O O . PHE A 1 77 ? -1.451 3.232 -3.776 1.00 95.31 77 PHE A O 1
ATOM 633 N N . SER A 1 78 ? -1.731 3.793 -1.623 1.00 96.75 78 SER A N 1
ATOM 634 C CA . SER A 1 78 ? -0.314 4.085 -1.373 1.00 96.75 78 SER A CA 1
ATOM 635 C C . SER A 1 78 ? 0.577 2.864 -1.617 1.00 96.75 78 SER A C 1
ATOM 637 O O . SER A 1 78 ? 1.609 2.973 -2.268 1.00 96.75 78 SER A O 1
ATOM 639 N N . SER A 1 79 ? 0.179 1.680 -1.146 1.00 96.25 79 SER A N 1
ATOM 640 C CA . SER A 1 79 ? 0.962 0.453 -1.364 1.00 96.25 79 SER A CA 1
ATOM 641 C C . SER A 1 79 ? 1.012 0.033 -2.839 1.00 96.25 79 SER A C 1
ATOM 643 O O . SER A 1 79 ? 2.079 -0.341 -3.326 1.00 96.25 79 SER A O 1
ATOM 645 N N . SER A 1 80 ? -0.098 0.170 -3.571 1.00 96.69 80 SER A N 1
ATOM 646 C CA . SER A 1 80 ? -0.139 -0.073 -5.022 1.00 96.69 80 SER A CA 1
ATOM 647 C C . SER A 1 80 ? 0.705 0.946 -5.790 1.00 96.69 80 SER A C 1
ATOM 649 O O . SER A 1 80 ? 1.420 0.577 -6.718 1.00 96.69 80 SER A O 1
ATOM 651 N N . LEU A 1 81 ? 0.664 2.221 -5.385 1.00 96.12 81 LEU A N 1
ATOM 652 C CA . LEU A 1 81 ? 1.461 3.293 -5.978 1.00 96.12 81 LEU A CA 1
ATOM 653 C C . LEU A 1 81 ? 2.959 3.070 -5.749 1.00 96.12 81 LEU A C 1
ATOM 655 O O . LEU A 1 81 ? 3.734 3.207 -6.688 1.00 96.12 81 LEU A O 1
ATOM 659 N N . ALA A 1 82 ? 3.367 2.687 -4.536 1.00 96.75 82 ALA A N 1
ATOM 660 C CA . ALA A 1 82 ? 4.760 2.362 -4.237 1.00 96.75 82 ALA A CA 1
ATOM 661 C C . ALA A 1 82 ? 5.277 1.226 -5.133 1.00 96.75 82 ALA A C 1
ATOM 663 O O . ALA A 1 82 ? 6.365 1.328 -5.692 1.00 96.75 82 ALA A O 1
ATOM 664 N N . LEU A 1 83 ? 4.479 0.173 -5.327 1.00 96.81 83 LEU A N 1
ATOM 665 C CA . LEU A 1 83 ? 4.841 -0.914 -6.231 1.00 96.81 83 LEU A CA 1
ATOM 666 C C . LEU A 1 83 ? 4.896 -0.462 -7.696 1.00 96.81 83 LEU A C 1
ATOM 668 O O . LEU A 1 83 ? 5.839 -0.807 -8.403 1.00 96.81 83 LEU A O 1
ATOM 672 N N . ALA A 1 84 ? 3.917 0.322 -8.148 1.00 95.94 84 ALA A N 1
ATOM 673 C CA . ALA A 1 84 ? 3.906 0.855 -9.506 1.00 95.94 84 ALA A CA 1
ATOM 674 C C . ALA A 1 84 ? 5.148 1.717 -9.782 1.00 95.94 84 ALA A C 1
ATOM 676 O O . ALA A 1 84 ? 5.751 1.585 -10.845 1.00 95.94 84 ALA A O 1
ATOM 677 N N . LEU A 1 85 ? 5.568 2.542 -8.815 1.00 96.31 85 LEU A N 1
ATOM 678 C CA . LEU A 1 85 ? 6.803 3.322 -8.902 1.00 96.31 85 LEU A CA 1
ATOM 679 C C . LEU A 1 85 ? 8.031 2.418 -9.041 1.00 96.31 85 LEU A C 1
ATOM 681 O O . LEU A 1 85 ? 8.832 2.661 -9.935 1.00 96.31 85 LEU A O 1
ATOM 685 N N . ILE A 1 86 ? 8.141 1.343 -8.252 1.00 95.69 86 ILE A N 1
ATOM 686 C CA . ILE A 1 86 ? 9.232 0.362 -8.386 1.00 95.69 86 ILE A CA 1
ATOM 687 C C . ILE A 1 86 ? 9.233 -0.272 -9.784 1.00 95.69 86 ILE A C 1
ATOM 689 O O . ILE A 1 86 ? 10.283 -0.374 -10.413 1.00 95.69 86 ILE A O 1
ATOM 693 N N . CYS A 1 87 ? 8.070 -0.681 -10.301 1.00 95.00 87 CYS A N 1
ATOM 694 C CA . CYS A 1 87 ? 7.972 -1.262 -11.641 1.00 95.00 87 CYS A CA 1
ATOM 695 C C . CYS A 1 87 ? 8.410 -0.275 -12.733 1.00 95.00 87 CYS A C 1
ATOM 697 O O . CYS A 1 87 ? 9.144 -0.659 -13.642 1.00 95.00 87 CYS A O 1
ATOM 699 N N . ILE A 1 88 ? 7.985 0.989 -12.634 1.00 94.50 88 ILE A N 1
ATOM 700 C CA . ILE A 1 88 ? 8.391 2.057 -13.558 1.00 94.50 88 ILE A CA 1
ATOM 701 C C . ILE A 1 88 ? 9.900 2.288 -13.469 1.00 94.50 88 ILE A C 1
ATOM 703 O O . ILE A 1 88 ? 10.562 2.386 -14.497 1.00 94.50 88 ILE A O 1
ATOM 707 N N . ASP A 1 89 ? 10.448 2.336 -12.260 1.00 93.56 89 ASP A N 1
ATOM 708 C CA . ASP A 1 89 ? 11.865 2.586 -12.010 1.00 93.56 89 ASP A CA 1
ATOM 709 C C . ASP A 1 89 ? 12.751 1.476 -12.603 1.00 93.56 89 ASP A C 1
ATOM 711 O O . ASP A 1 89 ? 13.716 1.744 -13.323 1.00 93.56 89 ASP A O 1
ATOM 715 N N . VAL A 1 90 ? 12.351 0.212 -12.420 1.00 92.94 90 VAL A N 1
ATOM 716 C CA . VAL A 1 90 ? 12.998 -0.950 -13.053 1.00 92.94 90 VAL A CA 1
ATOM 717 C C . VAL A 1 90 ? 12.877 -0.894 -14.579 1.00 92.94 90 VAL A C 1
ATOM 719 O O . VAL A 1 90 ? 13.861 -1.133 -15.282 1.00 92.94 90 VAL A O 1
ATOM 722 N N . GLN A 1 91 ? 11.704 -0.545 -15.113 1.00 93.38 91 GLN A N 1
ATOM 723 C CA . GLN A 1 91 ? 11.511 -0.427 -16.560 1.00 93.38 91 GLN A CA 1
ATOM 724 C C . GLN A 1 91 ? 12.399 0.671 -17.163 1.00 93.38 91 GLN A C 1
ATOM 726 O O . GLN A 1 91 ? 12.995 0.466 -18.226 1.00 93.38 91 GLN A O 1
ATOM 731 N N . CYS A 1 92 ? 12.511 1.817 -16.487 1.00 92.50 92 CYS A N 1
ATOM 732 C CA . CYS A 1 92 ? 13.380 2.924 -16.873 1.00 92.50 92 CYS A CA 1
ATOM 733 C C . CYS A 1 92 ? 14.854 2.515 -16.849 1.00 92.50 92 CYS A C 1
ATOM 735 O O . CYS A 1 92 ? 15.561 2.788 -17.818 1.00 92.50 92 CYS A O 1
ATOM 737 N N . LEU A 1 93 ? 15.294 1.799 -15.809 1.00 90.38 93 LEU A N 1
ATOM 738 C CA . LEU A 1 93 ? 16.663 1.292 -15.697 1.00 90.38 93 LEU A CA 1
ATOM 739 C C . LEU A 1 93 ? 17.049 0.380 -16.874 1.00 90.38 93 LEU A C 1
ATOM 741 O O . LEU A 1 93 ? 18.177 0.445 -17.357 1.00 90.38 93 LEU A O 1
ATOM 745 N N . VAL A 1 94 ? 16.116 -0.447 -17.356 1.00 89.69 94 VAL A N 1
ATOM 746 C CA . VAL A 1 94 ? 16.356 -1.358 -18.489 1.00 89.69 94 VAL A CA 1
ATOM 747 C C . VAL A 1 94 ? 16.235 -0.649 -19.844 1.00 89.69 94 VAL A C 1
ATOM 749 O O . VAL A 1 94 ? 16.983 -0.956 -20.772 1.00 89.69 94 VAL A O 1
ATOM 752 N N . SER A 1 95 ? 15.294 0.288 -19.986 1.00 91.19 95 SER A N 1
ATOM 753 C CA . SER A 1 95 ? 14.905 0.836 -21.298 1.00 91.19 95 SER A CA 1
ATOM 754 C C . SER A 1 95 ? 15.609 2.140 -21.667 1.00 91.19 95 SER A C 1
ATOM 756 O O . SER A 1 95 ? 15.753 2.451 -22.850 1.00 91.19 95 SER A O 1
ATOM 758 N N . ILE A 1 96 ? 16.023 2.936 -20.680 1.00 90.50 96 ILE A N 1
ATOM 759 C CA . ILE A 1 96 ? 16.495 4.304 -20.893 1.00 90.50 96 ILE A CA 1
ATOM 760 C C . ILE A 1 96 ? 17.996 4.361 -20.614 1.00 90.50 96 ILE A C 1
ATOM 762 O O . ILE A 1 96 ? 18.440 4.357 -19.473 1.00 90.50 96 ILE A O 1
ATOM 766 N N . LYS A 1 97 ? 18.799 4.483 -21.677 1.00 83.00 97 LYS A N 1
ATOM 767 C CA . LYS A 1 97 ? 20.273 4.500 -21.580 1.00 83.00 97 LYS A CA 1
ATOM 768 C C . LYS A 1 97 ? 20.837 5.665 -20.757 1.00 83.00 97 LYS A C 1
ATOM 770 O O . LYS A 1 97 ? 21.949 5.567 -20.254 1.00 83.00 97 LYS A O 1
ATOM 775 N N . SER A 1 98 ? 20.096 6.766 -20.639 1.00 85.81 98 SER A N 1
ATOM 776 C CA . SER A 1 98 ? 20.463 7.925 -19.815 1.00 85.81 98 SER A CA 1
ATOM 777 C C . SER A 1 98 ? 19.988 7.817 -18.362 1.00 85.81 98 SER A C 1
ATOM 779 O O . SER A 1 98 ? 20.250 8.727 -17.574 1.00 85.81 98 SER A O 1
ATOM 781 N N . PHE A 1 99 ? 19.287 6.741 -17.992 1.00 87.38 99 PHE A N 1
ATOM 782 C CA . PHE A 1 99 ? 18.815 6.536 -16.631 1.00 87.38 99 PHE A CA 1
ATOM 783 C C . PHE A 1 99 ? 19.983 6.132 -15.739 1.00 87.38 99 PHE A C 1
ATOM 785 O O . PHE A 1 99 ? 20.490 5.013 -15.789 1.00 87.38 99 PHE A O 1
ATOM 792 N N . THR A 1 100 ? 20.466 7.089 -14.954 1.00 88.94 100 THR A N 1
ATOM 793 C CA . THR A 1 100 ? 21.617 6.859 -14.082 1.00 88.94 100 THR A CA 1
ATOM 794 C C . THR A 1 100 ? 21.199 6.158 -12.794 1.00 88.94 100 THR A C 1
ATOM 796 O O . THR A 1 100 ? 20.053 6.252 -12.353 1.00 88.94 100 THR A O 1
ATOM 799 N N . ILE A 1 101 ? 22.167 5.531 -12.124 1.00 87.94 101 ILE A N 1
ATOM 800 C CA . ILE A 1 101 ? 21.957 4.898 -10.816 1.00 87.94 101 ILE A CA 1
ATOM 801 C C . ILE A 1 101 ? 21.379 5.866 -9.766 1.00 87.94 101 ILE A C 1
ATOM 803 O O . ILE A 1 101 ? 20.622 5.447 -8.898 1.00 87.94 101 ILE A O 1
ATOM 807 N N . PHE A 1 102 ? 21.672 7.168 -9.862 1.00 89.94 102 PHE A N 1
ATOM 808 C CA . PHE A 1 102 ? 21.111 8.176 -8.956 1.00 89.94 102 PHE A CA 1
ATOM 809 C C . PHE A 1 102 ? 19.599 8.347 -9.129 1.00 89.94 102 PHE A C 1
ATOM 811 O O . PHE A 1 102 ? 18.897 8.519 -8.134 1.00 89.94 102 PHE A O 1
ATOM 818 N N . HIS A 1 103 ? 19.091 8.263 -10.363 1.00 91.12 103 HIS A N 1
ATOM 819 C CA . HIS A 1 103 ? 17.651 8.315 -10.618 1.00 91.12 103 HIS A CA 1
ATOM 820 C C . HIS A 1 103 ? 16.956 7.082 -10.042 1.00 91.12 103 HIS A C 1
ATOM 822 O O . HIS A 1 103 ? 15.941 7.232 -9.368 1.00 91.12 103 HIS A O 1
ATOM 828 N N . PHE A 1 104 ? 17.561 5.903 -10.215 1.00 91.25 104 PHE A N 1
ATOM 829 C CA . PHE A 1 104 ? 17.067 4.654 -9.636 1.00 91.25 104 PHE A CA 1
ATOM 830 C C . PHE A 1 104 ? 17.008 4.718 -8.105 1.00 91.25 104 PHE A C 1
ATOM 832 O O . PHE A 1 104 ? 15.980 4.471 -7.486 1.00 91.25 104 PHE A O 1
ATOM 839 N N . ILE A 1 105 ? 18.092 5.149 -7.454 1.00 94.12 105 ILE A N 1
ATOM 840 C CA . ILE A 1 105 ? 18.104 5.315 -5.992 1.00 94.12 105 ILE A CA 1
ATOM 841 C C . ILE A 1 105 ? 17.020 6.310 -5.546 1.00 94.12 105 ILE A C 1
ATOM 843 O O . ILE A 1 105 ? 16.342 6.071 -4.545 1.00 94.12 105 ILE A O 1
ATOM 847 N N . GLY A 1 106 ? 16.823 7.401 -6.293 1.00 95.00 106 GLY A N 1
ATOM 848 C CA . GLY A 1 106 ? 15.751 8.365 -6.043 1.00 95.00 106 GLY A CA 1
ATOM 849 C C . GLY A 1 106 ? 14.348 7.757 -6.164 1.00 95.00 106 GLY A C 1
ATOM 850 O O . GLY A 1 106 ? 13.505 7.998 -5.298 1.00 95.00 106 GLY A O 1
ATOM 851 N N . GLY A 1 107 ? 14.107 6.935 -7.188 1.00 95.12 107 GLY A N 1
ATOM 852 C CA . GLY A 1 107 ? 12.848 6.218 -7.405 1.00 95.12 107 GLY A CA 1
ATOM 853 C C . GLY A 1 107 ? 12.539 5.220 -6.288 1.00 95.12 107 GLY A C 1
ATOM 854 O O . GLY A 1 107 ? 11.437 5.233 -5.725 1.00 95.12 107 GLY A O 1
ATOM 855 N N . ILE A 1 108 ? 13.534 4.433 -5.875 1.00 95.88 108 ILE A N 1
ATOM 856 C CA . ILE A 1 108 ? 13.429 3.540 -4.714 1.00 95.88 108 ILE A CA 1
ATOM 857 C C . ILE A 1 108 ? 13.155 4.330 -3.428 1.00 95.88 108 ILE A C 1
ATOM 859 O O . ILE A 1 108 ? 12.253 3.968 -2.671 1.00 95.88 108 ILE A O 1
ATOM 863 N N . ALA A 1 109 ? 13.872 5.432 -3.181 1.00 96.38 109 ALA A N 1
ATOM 864 C CA . ALA A 1 109 ? 13.657 6.264 -1.997 1.00 96.38 109 ALA A CA 1
ATOM 865 C C . ALA A 1 109 ? 12.231 6.839 -1.950 1.00 96.38 109 ALA A C 1
ATOM 867 O O . ALA A 1 109 ? 11.570 6.771 -0.910 1.00 96.38 109 ALA A O 1
ATOM 868 N N . LEU A 1 110 ? 11.718 7.341 -3.077 1.00 96.69 110 LEU A N 1
ATOM 869 C CA . LEU A 1 110 ? 10.342 7.827 -3.184 1.00 96.69 110 LEU A CA 1
ATOM 870 C C . LEU A 1 110 ? 9.325 6.704 -2.932 1.00 96.69 110 LEU A C 1
ATOM 872 O O . LEU A 1 110 ? 8.379 6.888 -2.164 1.00 96.69 110 LEU A O 1
ATOM 876 N N . SER A 1 111 ? 9.549 5.527 -3.519 1.00 96.06 111 SER A N 1
ATOM 877 C CA . SER A 1 111 ? 8.698 4.348 -3.317 1.00 96.06 111 SER A CA 1
ATOM 878 C C . SER A 1 111 ? 8.645 3.945 -1.842 1.00 96.06 111 SER A C 1
ATOM 880 O O . SER A 1 111 ? 7.567 3.682 -1.306 1.00 96.06 111 SER A O 1
ATOM 882 N N . MET A 1 112 ? 9.788 3.988 -1.150 1.00 95.19 112 MET A N 1
ATOM 883 C CA . MET A 1 112 ? 9.863 3.744 0.289 1.00 95.19 112 MET A CA 1
ATOM 884 C C . MET A 1 112 ? 9.066 4.781 1.083 1.00 95.19 112 MET A C 1
ATOM 886 O O . MET A 1 112 ? 8.300 4.396 1.964 1.00 95.19 112 MET A O 1
ATOM 890 N N . VAL A 1 113 ? 9.167 6.077 0.766 1.00 96.38 113 VAL A N 1
ATOM 891 C CA . VAL A 1 113 ? 8.376 7.129 1.437 1.00 96.38 113 VAL A CA 1
ATOM 892 C C . VAL A 1 113 ? 6.874 6.854 1.325 1.00 96.38 113 VAL A C 1
ATOM 894 O O . VAL A 1 113 ? 6.155 6.920 2.328 1.00 96.38 113 VAL A O 1
ATOM 897 N N . VAL A 1 114 ? 6.398 6.496 0.132 1.00 96.81 114 VAL A N 1
ATOM 898 C CA . VAL A 1 114 ? 4.985 6.157 -0.094 1.00 96.81 114 VAL A CA 1
ATOM 899 C C . VAL A 1 114 ? 4.595 4.888 0.677 1.00 96.81 114 VAL A C 1
ATOM 901 O O . VAL A 1 114 ? 3.535 4.847 1.305 1.00 96.81 114 VAL A O 1
ATOM 904 N N . LEU A 1 115 ? 5.467 3.878 0.720 1.00 95.69 115 LEU A N 1
ATOM 905 C CA . LEU A 1 115 ? 5.236 2.649 1.482 1.00 95.69 115 LEU A CA 1
ATOM 906 C C . LEU A 1 115 ? 5.168 2.904 3.000 1.00 95.69 115 LEU A C 1
ATOM 908 O O . LEU A 1 115 ? 4.318 2.340 3.695 1.00 95.69 115 LEU A O 1
ATOM 912 N N . PHE A 1 116 ? 6.005 3.802 3.526 1.00 94.19 116 PHE A N 1
ATOM 913 C CA . PHE A 1 116 ? 5.925 4.245 4.919 1.00 94.19 116 PHE A CA 1
ATOM 914 C C . PHE A 1 116 ? 4.597 4.954 5.210 1.00 94.19 116 PHE A C 1
ATOM 916 O O . PHE A 1 116 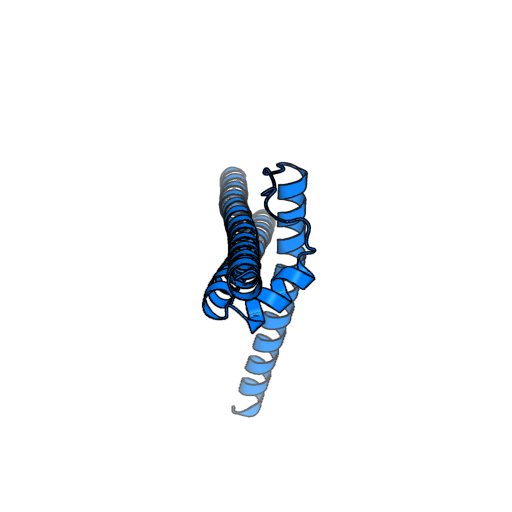? 3.993 4.700 6.254 1.00 94.19 116 PHE A O 1
ATOM 923 N N . LYS A 1 117 ? 4.094 5.782 4.284 1.00 94.44 117 LYS A N 1
ATOM 924 C CA . LYS A 1 117 ? 2.753 6.377 4.407 1.00 94.44 117 LYS A CA 1
ATOM 925 C C . LYS A 1 117 ? 1.650 5.319 4.395 1.00 94.44 117 LYS A C 1
ATOM 927 O O . LYS A 1 117 ? 0.761 5.397 5.239 1.00 94.44 117 LYS A O 1
ATOM 932 N N . ALA A 1 118 ? 1.747 4.298 3.540 1.00 95.44 118 ALA A N 1
ATOM 933 C CA . ALA A 1 118 ? 0.806 3.176 3.534 1.00 95.44 118 ALA A CA 1
ATOM 934 C C . ALA A 1 118 ? 0.734 2.477 4.904 1.00 95.44 118 ALA A C 1
ATOM 936 O O . ALA A 1 118 ? -0.359 2.221 5.404 1.00 95.44 118 ALA A O 1
ATOM 937 N N . SER A 1 119 ? 1.880 2.241 5.549 1.00 93.75 119 SER A N 1
ATOM 938 C CA . SER A 1 119 ? 1.937 1.654 6.898 1.00 93.75 119 SER A CA 1
ATOM 939 C C . SER A 1 119 ? 1.317 2.566 7.965 1.00 93.75 119 SER A C 1
ATOM 941 O O . SER A 1 119 ? 0.605 2.090 8.848 1.00 93.75 119 SER A O 1
ATOM 943 N N . THR A 1 120 ? 1.498 3.886 7.860 1.00 93.06 120 THR A N 1
ATOM 944 C CA . THR A 1 120 ? 0.807 4.845 8.738 1.00 93.06 120 THR A CA 1
ATOM 945 C C . THR A 1 120 ? -0.712 4.761 8.583 1.00 93.06 120 THR A C 1
ATOM 947 O O . THR A 1 120 ? -1.412 4.663 9.590 1.00 93.06 120 THR A O 1
ATOM 950 N N . TYR A 1 121 ? -1.227 4.728 7.349 1.00 94.69 121 TYR A N 1
ATOM 951 C CA . TYR A 1 121 ? -2.665 4.571 7.104 1.00 94.69 121 TYR A CA 1
ATOM 952 C C . TYR A 1 121 ? -3.190 3.227 7.607 1.00 94.69 121 TYR A C 1
ATOM 954 O O . TYR A 1 121 ? -4.253 3.185 8.221 1.00 94.69 121 TYR A O 1
ATOM 962 N N . HIS A 1 122 ? -2.428 2.143 7.424 1.00 92.44 122 HIS A N 1
ATOM 963 C CA . HIS A 1 122 ? -2.787 0.838 7.975 1.00 92.44 122 HIS A CA 1
ATOM 964 C C . HIS A 1 122 ? -2.970 0.903 9.494 1.00 92.44 122 HIS A C 1
ATOM 966 O O . HIS A 1 122 ? -3.954 0.401 10.038 1.00 92.44 122 HIS A O 1
ATOM 972 N N . ARG A 1 123 ? -2.040 1.576 10.174 1.00 89.75 123 ARG A N 1
ATOM 973 C CA . ARG A 1 123 ? -2.073 1.748 11.622 1.00 89.75 123 ARG A CA 1
ATOM 974 C C . ARG A 1 123 ? -3.258 2.593 12.079 1.00 89.75 123 ARG A C 1
ATOM 976 O O . ARG A 1 123 ? -3.888 2.219 13.063 1.00 89.75 123 ARG A O 1
ATOM 983 N N . TRP A 1 124 ? -3.562 3.696 11.398 1.00 92.00 124 TRP A N 1
ATOM 984 C CA . TRP A 1 124 ? -4.742 4.507 11.715 1.00 92.00 124 TRP A CA 1
AT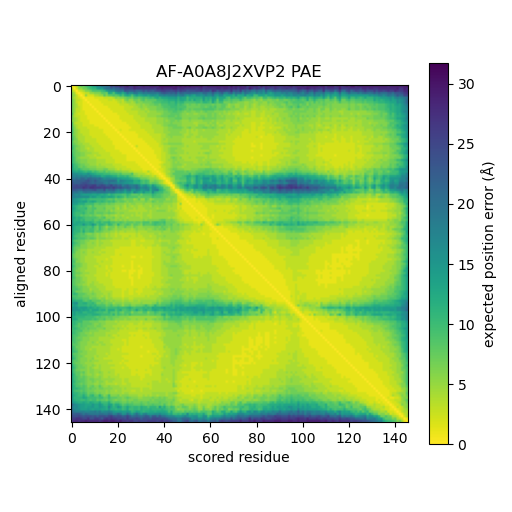OM 985 C C . TRP A 1 124 ? -6.031 3.705 11.547 1.00 92.00 124 TRP A C 1
ATOM 987 O O . TRP A 1 124 ? -6.840 3.693 12.466 1.00 92.00 124 TRP A O 1
ATOM 997 N N . ALA A 1 125 ? -6.158 2.918 10.472 1.00 92.12 125 ALA A N 1
ATOM 998 C CA . ALA A 1 125 ? -7.291 2.008 10.291 1.00 92.12 125 ALA A CA 1
ATOM 999 C C . ALA A 1 125 ? -7.443 1.022 11.465 1.00 92.12 125 ALA A C 1
ATOM 1001 O O . ALA A 1 125 ? -8.550 0.817 11.955 1.00 92.12 125 ALA A O 1
ATOM 1002 N N . ILE A 1 126 ? -6.341 0.426 11.939 1.00 90.19 126 ILE A N 1
ATOM 1003 C CA . ILE A 1 126 ? -6.372 -0.511 13.074 1.00 90.19 126 ILE A CA 1
ATOM 1004 C C . ILE A 1 126 ? -6.759 0.200 14.376 1.00 90.19 126 ILE A C 1
ATOM 1006 O O . ILE A 1 126 ? -7.586 -0.318 15.124 1.00 90.19 126 ILE A O 1
ATOM 1010 N N . ILE A 1 127 ? -6.146 1.351 14.666 1.00 89.69 127 ILE A N 1
ATOM 1011 C CA . ILE A 1 127 ? -6.389 2.105 15.903 1.00 89.69 127 ILE A CA 1
ATOM 1012 C C . ILE A 1 127 ? -7.833 2.600 15.949 1.00 89.69 127 ILE A C 1
ATOM 1014 O O . ILE A 1 127 ? -8.502 2.400 16.958 1.00 89.69 127 ILE A O 1
ATOM 1018 N N . ASP A 1 128 ? -8.325 3.197 14.867 1.00 90.88 128 ASP A N 1
ATOM 1019 C CA . ASP A 1 128 ? -9.678 3.751 14.820 1.00 90.88 128 ASP A CA 1
ATOM 1020 C C . ASP A 1 128 ? -10.733 2.648 14.899 1.00 90.88 128 ASP A C 1
ATOM 1022 O O . ASP A 1 128 ? -11.717 2.799 15.621 1.00 90.88 128 ASP A O 1
ATOM 1026 N N . LEU A 1 129 ? -10.504 1.505 14.241 1.00 91.69 129 LEU A N 1
ATOM 1027 C CA . LEU A 1 129 ? -11.385 0.343 14.356 1.00 91.69 129 LEU A CA 1
ATOM 1028 C C . LEU A 1 129 ? -11.459 -0.167 15.800 1.00 91.69 129 LEU A C 1
ATOM 1030 O O . LEU A 1 129 ? -12.538 -0.480 16.299 1.00 91.69 129 LEU A O 1
ATOM 1034 N N . ASP A 1 130 ? -10.311 -0.263 16.466 1.00 90.62 130 ASP A N 1
ATOM 1035 C CA . ASP A 1 130 ? -10.230 -0.768 17.830 1.00 90.62 130 ASP A CA 1
ATOM 1036 C C . ASP A 1 130 ? -10.830 0.203 18.858 1.00 90.62 130 ASP A C 1
ATOM 1038 O O . ASP A 1 130 ? -11.582 -0.210 19.744 1.00 90.62 130 ASP A O 1
ATOM 1042 N N . ASN A 1 131 ? -10.575 1.501 18.693 1.00 89.69 131 ASN A N 1
ATOM 1043 C CA . ASN A 1 131 ? -11.166 2.550 19.516 1.00 89.69 131 ASN A CA 1
ATOM 1044 C C . ASN A 1 131 ? -12.688 2.605 19.331 1.00 89.69 131 ASN A C 1
ATOM 1046 O O . ASN A 1 131 ? -13.418 2.660 20.318 1.00 89.69 131 ASN A O 1
ATOM 1050 N N . ALA A 1 132 ? -13.176 2.548 18.087 1.00 90.00 132 ALA A N 1
ATOM 1051 C CA . ALA A 1 132 ? -14.607 2.540 17.797 1.00 90.00 132 ALA A CA 1
ATOM 1052 C C . ALA A 1 132 ? -15.301 1.322 18.418 1.00 90.00 132 ALA A C 1
ATOM 1054 O O . ALA A 1 132 ? -16.364 1.461 19.021 1.00 90.00 132 ALA A O 1
ATOM 1055 N N . TYR A 1 133 ? -14.674 0.146 18.324 1.00 90.75 133 TYR A N 1
ATOM 1056 C CA . TYR A 1 133 ? -15.163 -1.070 18.966 1.00 90.75 133 TYR A CA 1
ATOM 1057 C C . TYR A 1 133 ? -15.221 -0.923 20.494 1.00 90.75 133 TYR A C 1
ATOM 1059 O O . TYR A 1 133 ? -16.269 -1.140 21.094 1.00 90.75 133 TYR A O 1
ATOM 1067 N N . THR A 1 134 ? -14.120 -0.496 21.116 1.00 88.75 134 THR A N 1
ATOM 1068 C CA . THR A 1 134 ? -14.004 -0.380 22.578 1.00 88.75 134 THR A CA 1
ATOM 1069 C C . THR A 1 134 ? -14.959 0.664 23.159 1.00 88.75 134 THR A C 1
ATOM 1071 O O . THR A 1 134 ? -15.524 0.461 24.234 1.00 88.75 134 THR A O 1
ATOM 1074 N N . ASN A 1 135 ? -15.148 1.789 22.468 1.00 87.88 135 ASN A N 1
ATOM 1075 C CA . ASN A 1 135 ? -16.082 2.827 22.899 1.00 87.88 135 ASN A CA 1
ATOM 1076 C C . ASN A 1 135 ? -17.525 2.316 22.876 1.00 87.88 135 ASN A C 1
ATOM 1078 O O . ASN A 1 135 ? -18.268 2.587 23.814 1.00 87.88 135 ASN A O 1
ATOM 1082 N N . TYR A 1 136 ? -17.888 1.538 21.852 1.00 86.06 136 TYR A N 1
ATOM 1083 C CA . TYR A 1 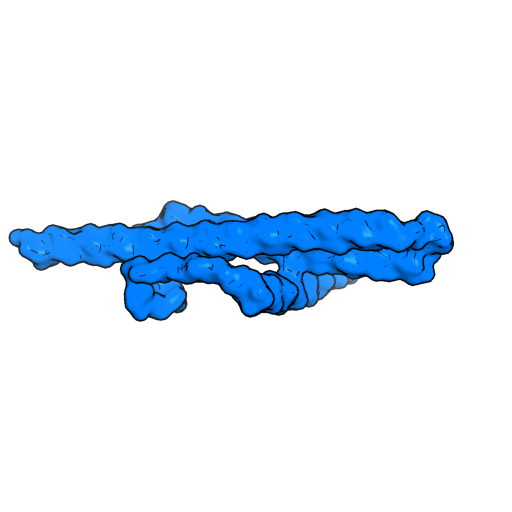136 ? -19.214 0.936 21.755 1.00 86.06 136 TYR A CA 1
ATOM 1084 C C . TYR A 1 136 ? -19.470 -0.109 22.850 1.00 86.06 136 TYR A C 1
ATOM 1086 O O . TYR A 1 136 ? -20.506 -0.072 23.512 1.00 86.06 136 TYR A O 1
ATOM 1094 N N . THR A 1 137 ? -18.528 -1.027 23.084 1.00 85.94 137 THR A N 1
ATOM 1095 C CA . THR A 1 137 ? -18.712 -2.060 24.118 1.00 85.94 137 THR A CA 1
ATOM 1096 C C . THR A 1 137 ? -18.836 -1.443 25.510 1.00 85.94 137 THR A C 1
ATOM 1098 O O . THR A 1 137 ? -19.688 -1.853 26.289 1.00 85.94 137 THR A O 1
ATOM 1101 N N . LYS A 1 138 ? -18.053 -0.396 25.803 1.00 86.00 138 LYS A N 1
ATOM 1102 C CA . LYS A 1 138 ? -18.152 0.334 27.075 1.00 86.00 138 LYS A CA 1
ATOM 1103 C C . LYS A 1 138 ? -19.471 1.094 27.229 1.00 86.00 138 LYS A C 1
ATOM 1105 O O . LYS A 1 138 ? -19.965 1.198 28.347 1.00 86.00 138 LYS A O 1
ATOM 1110 N N . SER A 1 139 ? -20.034 1.652 26.153 1.00 85.00 139 SER A N 1
ATOM 1111 C CA . SER A 1 139 ? -21.348 2.304 26.238 1.00 85.00 139 SER A CA 1
ATOM 1112 C C . SER A 1 139 ? -22.465 1.302 26.525 1.00 85.00 139 SER A C 1
ATOM 1114 O O . SER A 1 139 ? -23.297 1.585 27.379 1.00 85.00 139 SER A O 1
ATOM 1116 N N . GLU A 1 140 ? -22.451 0.117 25.902 1.00 82.31 140 GLU A N 1
ATOM 1117 C CA . GLU A 1 140 ? -23.468 -0.913 26.180 1.00 82.31 140 GLU A CA 1
ATOM 1118 C C . GLU A 1 140 ? -23.388 -1.457 27.614 1.00 82.31 140 GLU A C 1
ATOM 1120 O O . GLU A 1 140 ? -24.424 -1.657 28.248 1.00 82.31 140 GLU A O 1
ATOM 1125 N N . GLU A 1 141 ? -22.183 -1.662 28.154 1.00 82.81 141 GLU A N 1
ATOM 1126 C CA . GLU A 1 141 ? -22.001 -2.087 29.553 1.00 82.81 141 GLU A CA 1
ATOM 1127 C C . GLU A 1 141 ? -22.575 -1.060 30.545 1.00 82.81 141 GLU A C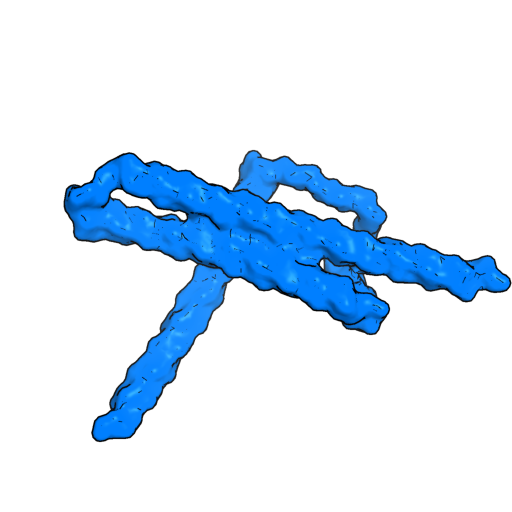 1
ATOM 1129 O O . GLU A 1 141 ? -23.195 -1.437 31.538 1.00 82.81 141 GLU A O 1
ATOM 1134 N N . ASN A 1 142 ? -22.433 0.238 30.255 1.00 79.62 142 ASN A N 1
ATOM 1135 C CA . ASN A 1 142 ? -22.984 1.302 31.097 1.00 79.62 142 ASN A CA 1
ATOM 1136 C C . ASN A 1 142 ? -24.513 1.439 30.975 1.00 79.62 142 ASN A C 1
ATOM 1138 O O . ASN A 1 142 ? -25.155 1.835 31.943 1.00 79.62 142 ASN A O 1
ATOM 1142 N N . GLU A 1 143 ? -25.101 1.125 29.815 1.00 75.06 143 GLU A N 1
ATOM 1143 C CA . GLU A 1 143 ? -26.557 1.175 29.592 1.00 75.06 143 GLU A CA 1
ATOM 1144 C C . GLU A 1 143 ? -27.301 -0.056 30.135 1.00 75.06 143 GLU A C 1
ATOM 1146 O O . GLU A 1 143 ? -28.485 0.033 30.446 1.00 75.06 143 GLU A O 1
ATOM 1151 N N . THR A 1 144 ? -26.628 -1.204 30.256 1.00 69.44 144 THR A N 1
ATOM 1152 C CA . THR A 1 144 ? -27.228 -2.461 30.751 1.00 69.44 144 THR A CA 1
ATOM 1153 C C . THR A 1 144 ? -26.956 -2.744 32.231 1.00 69.44 144 THR A C 1
ATOM 1155 O O . THR A 1 144 ? -27.612 -3.606 32.814 1.00 69.44 144 THR A O 1
ATOM 1158 N N . GLY A 1 145 ? -26.002 -2.035 32.841 1.00 57.66 145 GLY A N 1
ATOM 1159 C CA . GLY A 1 145 ? -25.623 -2.174 34.250 1.00 57.66 145 GLY A CA 1
ATOM 1160 C C . GLY A 1 145 ? -26.258 -1.165 35.218 1.00 57.66 145 GLY A C 1
ATOM 1161 O O . GLY A 1 145 ? -25.850 -1.142 36.381 1.00 57.66 145 GLY A O 1
ATOM 1162 N N . GLY A 1 146 ? -27.201 -0.331 34.763 1.00 45.59 146 GLY A N 1
ATOM 1163 C CA . GLY A 1 146 ? -27.956 0.640 35.575 1.00 45.59 146 GLY A CA 1
ATOM 1164 C C . GLY A 1 146 ? -29.443 0.322 35.622 1.00 45.59 146 GLY A C 1
ATOM 1165 O O . GLY A 1 146 ? -30.042 0.543 36.697 1.00 45.59 146 GLY A O 1
#

Mean predicted aligned error: 6.25 Å

Foldseek 3Di:
DPPVVVVVVVVVVVVVVVLLVVLLVVLVVVLVVVCVVPPDDADPQDPDDLVVLLVCCVVPPVPLNVLLVVLVVLLSVLSSVLVVLLVVLVVCVVPPPPNDPVNSVVSNVVSVVSSVVSNVSVRVSNVSSSVSSVVVVVVVCVVVVD